Protein AF-A0A7H1N2D8-F1 (afdb_monomer_lite)

Radius of gyration: 44.23 Å; chains: 1; bounding box: 82×57×130 Å

Organism: NCBI:txid111831

Sequence (156 aa):
MTPPPDALPDDLEALKAALLAERSARLEAEARASGAEAMVAHLKLMIARLKRERFGPSSEHRRRLLDQLELQLEELEATAAEDACAAEAAAAAVAKPRRDDSAASGDGRRRPVRAPLPAHLPRERVVIPAPHGLSVLPGQAGQAWRGRHRDAGGDP

pLDDT: mean 79.92, std 20.29, range [34.38, 98.69]

Structure (mmCIF, N/CA/C/O backbone):
data_AF-A0A7H1N2D8-F1
#
_entry.id   AF-A0A7H1N2D8-F1
#
loop_
_atom_site.group_PDB
_atom_site.id
_atom_site.type_symbol
_atom_site.label_atom_id
_atom_site.label_alt_id
_atom_site.label_comp_id
_atom_site.label_asym_id
_atom_site.label_entity_id
_atom_site.label_seq_id
_atom_site.pdbx_PDB_ins_code
_atom_site.Cartn_x
_atom_site.Cartn_y
_atom_site.Cartn_z
_atom_site.occupancy
_atom_site.B_iso_or_equiv
_atom_site.auth_seq_id
_atom_site.auth_comp_id
_atom_site.auth_asym_id
_atom_site.auth_atom_id
_atom_site.pdbx_PDB_model_num
ATOM 1 N N . MET A 1 1 ? 20.778 12.686 -52.173 1.00 42.91 1 MET A N 1
ATOM 2 C CA . MET A 1 1 ? 19.464 12.044 -51.966 1.00 42.91 1 MET A CA 1
ATOM 3 C C . MET A 1 1 ? 19.532 11.301 -50.651 1.00 42.91 1 MET A C 1
ATOM 5 O O . MET A 1 1 ? 20.242 10.311 -50.571 1.00 42.91 1 MET A O 1
ATOM 9 N N . THR A 1 2 ? 18.901 11.832 -49.609 1.00 52.62 2 THR A N 1
ATOM 10 C CA . THR A 1 2 ? 18.778 11.159 -48.312 1.00 52.62 2 THR A CA 1
ATOM 11 C C . THR A 1 2 ? 17.687 10.094 -48.451 1.00 52.62 2 THR A C 1
ATOM 13 O O . THR A 1 2 ? 16.586 10.451 -48.878 1.00 52.62 2 THR A O 1
ATOM 16 N N . PRO A 1 3 ? 17.967 8.808 -48.191 1.00 61.66 3 PRO A N 1
ATOM 17 C CA . PRO A 1 3 ? 16.940 7.775 -48.249 1.00 61.66 3 PRO A CA 1
ATOM 18 C C . PRO A 1 3 ? 15.860 8.023 -47.174 1.00 61.66 3 PRO A C 1
ATOM 20 O O . PRO A 1 3 ? 16.144 8.677 -46.165 1.00 61.66 3 PRO A O 1
ATOM 23 N N . PRO A 1 4 ? 14.613 7.562 -47.395 1.00 67.94 4 PRO A N 1
ATOM 24 C CA . PRO A 1 4 ? 13.538 7.681 -46.411 1.00 67.94 4 PRO A CA 1
ATOM 25 C C . PRO A 1 4 ? 13.899 6.937 -45.109 1.00 67.94 4 PRO A C 1
ATOM 27 O O . PRO A 1 4 ? 14.684 5.991 -45.158 1.00 67.94 4 PRO A O 1
ATOM 30 N N . PRO A 1 5 ? 13.344 7.339 -43.949 1.00 65.25 5 PRO A N 1
ATOM 31 C CA . PRO A 1 5 ? 13.799 6.889 -42.625 1.00 65.25 5 PRO A CA 1
ATOM 32 C C . PRO A 1 5 ? 13.680 5.375 -42.382 1.00 65.25 5 PRO A C 1
ATOM 34 O O . PRO A 1 5 ? 14.389 4.853 -41.529 1.00 65.25 5 PRO A O 1
ATOM 37 N N . ASP A 1 6 ? 12.843 4.681 -43.160 1.00 70.94 6 ASP A N 1
ATOM 38 C CA . ASP A 1 6 ? 12.614 3.233 -43.067 1.00 70.94 6 ASP A CA 1
ATOM 39 C C . ASP A 1 6 ? 13.294 2.427 -44.192 1.00 70.94 6 ASP A C 1
ATOM 41 O O . ASP A 1 6 ? 13.103 1.214 -44.295 1.00 70.94 6 ASP A O 1
ATOM 45 N N . ALA A 1 7 ? 14.069 3.072 -45.073 1.00 79.69 7 ALA A N 1
ATOM 46 C CA . ALA A 1 7 ? 14.806 2.356 -46.110 1.00 79.69 7 ALA A CA 1
ATOM 47 C C . ALA A 1 7 ? 16.067 1.715 -45.525 1.00 79.69 7 ALA A C 1
ATOM 49 O O . ALA A 1 7 ? 16.979 2.399 -45.056 1.00 79.69 7 ALA A O 1
ATOM 50 N N . LEU A 1 8 ? 16.124 0.386 -45.595 1.00 82.50 8 LEU A N 1
ATOM 51 C CA . LEU A 1 8 ? 17.307 -0.376 -45.227 1.00 82.50 8 LEU A CA 1
ATOM 52 C C . LEU A 1 8 ? 18.401 -0.193 -46.288 1.00 82.50 8 LEU A C 1
ATOM 54 O O . LEU A 1 8 ? 18.096 -0.186 -47.481 1.00 82.50 8 LEU A O 1
ATOM 58 N N . PRO A 1 9 ? 19.671 -0.043 -45.881 1.00 87.25 9 PRO A N 1
ATOM 59 C CA . PRO A 1 9 ? 20.772 -0.052 -46.829 1.00 87.25 9 PRO A CA 1
ATOM 60 C C . PRO A 1 9 ? 20.927 -1.450 -47.447 1.00 87.25 9 PRO A C 1
ATOM 62 O O . PRO A 1 9 ? 20.865 -2.450 -46.740 1.00 87.25 9 PRO A O 1
ATOM 65 N N . ASP A 1 10 ? 21.176 -1.518 -48.755 1.00 87.69 10 ASP A N 1
ATOM 66 C CA . ASP A 1 10 ? 21.393 -2.791 -49.467 1.00 87.69 10 ASP A CA 1
ATOM 67 C C . ASP A 1 10 ? 22.819 -3.353 -49.282 1.00 87.69 10 ASP A C 1
ATOM 69 O O . ASP A 1 10 ? 23.103 -4.494 -49.645 1.00 87.69 10 ASP A O 1
ATOM 73 N N . ASP A 1 11 ? 23.735 -2.558 -48.717 1.00 92.81 11 ASP A N 1
ATOM 74 C CA . ASP A 1 11 ? 25.114 -2.963 -48.440 1.00 92.81 11 ASP A CA 1
ATOM 75 C C . ASP A 1 11 ? 25.229 -3.745 -47.120 1.00 92.81 11 ASP A C 1
ATOM 77 O O . ASP A 1 11 ? 24.735 -3.332 -46.068 1.00 92.81 11 ASP A O 1
ATOM 81 N N . LEU A 1 12 ? 25.928 -4.880 -47.163 1.00 94.19 12 LEU A N 1
ATOM 82 C CA . LEU A 1 12 ? 26.027 -5.807 -46.035 1.00 94.19 12 LEU A CA 1
ATOM 83 C C . LEU A 1 12 ? 26.818 -5.224 -44.854 1.00 94.19 12 LEU A C 1
ATOM 85 O O . LEU A 1 12 ? 26.467 -5.484 -43.700 1.00 94.19 12 LEU A O 1
ATOM 89 N N . GLU A 1 13 ? 27.857 -4.427 -45.109 1.00 94.88 13 GLU A N 1
ATOM 90 C CA . GLU A 1 13 ? 28.604 -3.758 -44.038 1.00 94.88 13 GLU A CA 1
ATOM 91 C C . GLU A 1 13 ? 27.777 -2.622 -43.421 1.00 94.88 13 GLU A C 1
ATOM 93 O O . GLU A 1 13 ? 27.734 -2.491 -42.193 1.00 94.88 13 GLU A O 1
ATOM 98 N N . ALA A 1 14 ? 27.022 -1.881 -44.236 1.00 92.06 14 ALA A N 1
ATOM 99 C CA . ALA A 1 14 ? 26.060 -0.894 -43.751 1.00 92.06 14 ALA A CA 1
ATOM 100 C C . ALA A 1 14 ? 24.956 -1.525 -42.877 1.00 92.06 14 ALA A C 1
ATOM 102 O O . ALA A 1 14 ? 24.620 -0.973 -41.826 1.00 92.06 14 ALA A O 1
ATOM 103 N N . LEU A 1 15 ? 24.441 -2.705 -43.240 1.00 94.06 15 LEU A N 1
ATOM 104 C CA . LEU A 1 15 ? 23.468 -3.444 -42.423 1.00 94.06 15 LEU A CA 1
ATOM 105 C C . LEU A 1 15 ? 24.061 -3.927 -41.092 1.00 94.06 15 LEU A C 1
ATOM 107 O O . LEU A 1 15 ? 23.408 -3.817 -40.051 1.00 94.06 15 LEU A O 1
ATOM 111 N N . LYS A 1 16 ? 25.304 -4.430 -41.085 1.00 95.38 16 LYS A N 1
ATOM 112 C CA . LYS A 1 16 ? 25.997 -4.811 -39.840 1.00 95.38 16 LYS A CA 1
ATOM 113 C C . LYS A 1 16 ? 26.209 -3.608 -38.924 1.00 95.38 16 LYS A C 1
ATOM 115 O O . LYS A 1 16 ? 25.968 -3.716 -37.722 1.00 95.38 16 LYS A O 1
ATOM 120 N N . ALA A 1 17 ? 26.628 -2.471 -39.479 1.00 95.06 17 ALA A N 1
ATOM 121 C CA . ALA A 1 17 ? 26.799 -1.234 -38.725 1.00 95.06 17 ALA A CA 1
ATOM 122 C C . ALA A 1 17 ? 25.466 -0.753 -38.126 1.00 95.06 17 ALA A C 1
ATOM 124 O O . ALA A 1 17 ? 25.413 -0.426 -36.940 1.00 95.06 17 ALA A O 1
ATOM 125 N N . ALA A 1 18 ? 24.381 -0.795 -38.906 1.00 93.38 18 ALA A N 1
ATOM 126 C CA . ALA A 1 18 ? 23.041 -0.460 -38.431 1.00 93.38 18 ALA A CA 1
ATOM 127 C C . ALA A 1 18 ? 22.573 -1.391 -37.297 1.00 93.38 18 ALA A C 1
ATOM 129 O O . ALA A 1 18 ? 22.039 -0.916 -36.296 1.00 93.38 18 ALA A O 1
ATOM 130 N N . LEU A 1 19 ? 22.835 -2.701 -37.395 1.00 96.06 19 LEU A N 1
ATOM 131 C CA . LEU A 1 19 ? 22.494 -3.664 -36.341 1.00 96.06 19 LEU A CA 1
ATOM 132 C C . LEU A 1 19 ? 23.276 -3.413 -35.043 1.00 96.06 19 LEU A C 1
ATOM 134 O O . LEU A 1 19 ? 22.722 -3.541 -33.952 1.00 96.06 19 LEU A O 1
ATOM 138 N N . LEU A 1 20 ? 24.564 -3.074 -35.138 1.00 97.56 20 LEU A N 1
ATOM 139 C CA . LEU A 1 20 ? 25.364 -2.731 -33.961 1.00 97.56 20 LEU A CA 1
ATOM 140 C C . LEU A 1 20 ? 24.868 -1.437 -33.304 1.00 97.56 20 LEU A C 1
ATOM 142 O O . LEU A 1 20 ? 24.762 -1.398 -32.079 1.00 97.56 20 LEU A O 1
ATOM 146 N N . ALA A 1 21 ? 24.514 -0.428 -34.105 1.00 95.75 21 ALA A N 1
ATOM 147 C CA . ALA A 1 21 ? 23.959 0.834 -33.621 1.00 95.75 21 ALA A CA 1
ATOM 148 C C . ALA A 1 21 ? 22.587 0.656 -32.945 1.00 95.75 21 ALA A C 1
ATOM 150 O O . ALA A 1 21 ? 22.327 1.258 -31.902 1.00 95.75 21 ALA A O 1
ATOM 151 N N . GLU A 1 22 ? 21.719 -0.201 -33.493 1.00 96.62 22 GLU A N 1
ATOM 152 C CA . GLU A 1 22 ? 20.438 -0.542 -32.861 1.00 96.62 22 GLU A CA 1
ATOM 153 C C . GLU A 1 22 ? 20.666 -1.245 -31.522 1.00 96.62 22 GLU A C 1
ATOM 155 O O . GLU A 1 22 ? 20.111 -0.825 -30.508 1.00 96.62 22 GLU A O 1
ATOM 160 N N . ARG A 1 23 ? 21.560 -2.242 -31.480 1.00 98.06 23 ARG A N 1
ATOM 161 C CA . ARG A 1 23 ? 21.870 -2.965 -30.241 1.00 98.06 23 ARG A CA 1
ATOM 162 C C . ARG A 1 23 ? 22.425 -2.042 -29.163 1.00 98.06 23 ARG A C 1
ATOM 164 O O . ARG A 1 23 ? 22.025 -2.172 -28.008 1.00 98.06 23 ARG A O 1
ATOM 171 N N . SER A 1 24 ? 23.312 -1.106 -29.509 1.00 97.62 24 SER A N 1
ATOM 172 C CA . SER A 1 24 ? 23.812 -0.125 -28.540 1.00 97.62 24 SER A CA 1
ATOM 173 C C . SER A 1 24 ? 22.698 0.798 -28.050 1.00 97.62 24 SER A C 1
ATOM 175 O O . SER A 1 24 ? 22.546 0.971 -26.842 1.00 97.62 24 SER A O 1
ATOM 177 N N . ALA A 1 25 ? 21.864 1.319 -28.956 1.00 97.62 25 ALA A N 1
ATOM 178 C CA . ALA A 1 25 ? 20.743 2.183 -28.588 1.00 97.62 25 ALA A CA 1
ATOM 179 C C . ALA A 1 25 ? 19.726 1.457 -27.691 1.00 97.62 25 ALA A C 1
ATOM 181 O O . ALA A 1 25 ? 19.199 2.039 -26.738 1.00 97.62 25 ALA A O 1
ATOM 182 N N . ARG A 1 26 ? 19.486 0.169 -27.956 1.00 98.12 26 ARG A N 1
ATOM 183 C CA . ARG A 1 26 ? 18.623 -0.687 -27.147 1.00 98.12 26 ARG A CA 1
ATOM 184 C C . ARG A 1 26 ? 19.194 -0.917 -25.751 1.00 98.12 26 ARG A C 1
ATOM 186 O O . ARG A 1 26 ? 18.466 -0.730 -24.781 1.00 98.12 26 ARG A O 1
ATOM 193 N N . LEU A 1 27 ? 20.479 -1.255 -25.630 1.00 98.19 27 LEU A N 1
ATOM 194 C CA . LEU A 1 27 ? 21.130 -1.429 -24.325 1.00 98.19 27 LEU A CA 1
ATOM 195 C C . LEU A 1 27 ? 21.100 -0.135 -23.500 1.00 98.19 27 LEU A C 1
ATOM 197 O O . LEU A 1 27 ? 20.813 -0.167 -22.305 1.00 98.19 27 LEU A O 1
ATOM 201 N N . GLU A 1 28 ? 21.331 1.017 -24.129 1.00 97.88 28 GLU A N 1
ATOM 202 C CA . GLU A 1 28 ? 21.213 2.319 -23.465 1.00 97.88 28 GLU A CA 1
ATOM 203 C C . GLU A 1 28 ? 19.776 2.624 -23.026 1.00 97.88 28 GLU A C 1
ATOM 205 O O . GLU A 1 28 ? 19.556 3.202 -21.958 1.00 97.88 28 GLU A O 1
ATOM 210 N N . ALA A 1 29 ? 18.780 2.258 -23.836 1.00 97.75 29 ALA A N 1
ATOM 211 C CA . ALA A 1 29 ? 17.375 2.405 -23.476 1.00 97.75 29 ALA A CA 1
ATOM 212 C C . ALA A 1 29 ? 16.989 1.491 -22.303 1.00 97.75 29 ALA A C 1
ATOM 214 O O . ALA A 1 29 ? 16.343 1.957 -21.365 1.00 97.75 29 ALA A O 1
ATOM 215 N N . GLU A 1 30 ? 17.434 0.234 -22.309 1.00 97.88 30 GLU A N 1
ATOM 216 C CA . GLU A 1 30 ? 17.222 -0.729 -21.221 1.00 97.88 30 GLU A CA 1
ATOM 217 C C . GLU A 1 30 ? 17.916 -0.274 -19.921 1.00 97.88 30 GLU A C 1
ATOM 219 O O . GLU A 1 30 ? 17.323 -0.325 -18.838 1.00 97.88 30 GLU A O 1
ATOM 224 N N . ALA A 1 31 ? 19.133 0.273 -20.009 1.00 97.44 31 ALA A N 1
ATOM 225 C CA . ALA A 1 31 ? 19.839 0.851 -18.864 1.00 97.44 31 ALA A CA 1
ATOM 226 C C . ALA A 1 31 ? 19.097 2.071 -18.286 1.00 97.44 31 ALA A C 1
ATOM 228 O O . ALA A 1 31 ? 18.947 2.203 -17.069 1.00 97.44 31 ALA A O 1
ATOM 229 N N . ARG A 1 32 ? 18.566 2.952 -19.145 1.00 97.38 32 ARG A N 1
ATOM 230 C CA . ARG A 1 32 ? 17.750 4.096 -18.703 1.00 97.38 32 ARG A CA 1
ATOM 231 C C . ARG A 1 32 ? 16.429 3.653 -18.076 1.00 97.38 32 ARG A C 1
ATOM 233 O O . ARG A 1 32 ? 16.038 4.210 -17.051 1.00 97.38 32 ARG A O 1
ATOM 240 N N . ALA A 1 33 ? 15.760 2.665 -18.667 1.00 98.00 33 ALA A N 1
ATOM 241 C CA . ALA A 1 33 ? 14.501 2.129 -18.159 1.00 98.00 33 ALA A CA 1
ATOM 242 C C . ALA A 1 33 ? 14.686 1.484 -16.779 1.00 98.00 33 ALA A C 1
ATOM 244 O O . ALA A 1 33 ? 13.988 1.853 -15.837 1.00 98.00 33 ALA A O 1
ATOM 245 N N . SER A 1 34 ? 15.689 0.618 -16.623 1.00 97.00 34 SER A N 1
ATOM 246 C CA . SER A 1 34 ? 16.001 -0.012 -15.331 1.00 97.00 34 SER A CA 1
ATOM 247 C C . SER A 1 34 ? 16.389 1.011 -14.255 1.00 97.00 34 SER A C 1
ATOM 249 O O . SER A 1 34 ? 15.929 0.915 -13.114 1.00 97.00 34 SER A O 1
ATOM 251 N N . GLY A 1 35 ? 17.159 2.048 -14.607 1.00 97.56 35 GLY A N 1
ATOM 252 C CA . GLY A 1 35 ? 17.455 3.159 -13.699 1.00 97.56 35 GLY A CA 1
ATOM 253 C C . GLY A 1 35 ? 16.202 3.930 -13.262 1.00 97.56 35 GLY A C 1
ATOM 254 O O . GLY A 1 35 ? 16.034 4.236 -12.077 1.00 97.56 35 GLY A O 1
ATOM 255 N N . ALA A 1 36 ? 15.287 4.207 -14.195 1.00 97.50 36 ALA A N 1
ATOM 256 C CA . ALA A 1 36 ? 14.021 4.867 -13.890 1.00 97.50 36 ALA A CA 1
ATOM 257 C C . ALA A 1 36 ? 13.123 4.000 -12.991 1.00 97.50 36 ALA A C 1
ATOM 259 O O . ALA A 1 36 ? 12.553 4.508 -12.023 1.00 97.50 36 ALA A O 1
ATOM 260 N N . GLU A 1 37 ? 13.033 2.696 -13.253 1.00 98.12 37 GLU A N 1
ATOM 261 C CA . GLU A 1 37 ? 12.280 1.747 -12.426 1.00 98.12 37 GLU A CA 1
ATOM 262 C C . GLU A 1 37 ? 12.821 1.677 -10.993 1.00 98.12 37 GLU A C 1
ATOM 264 O O . GLU A 1 37 ? 12.039 1.734 -10.038 1.00 98.12 37 GLU A O 1
ATOM 269 N N . ALA A 1 38 ? 14.147 1.643 -10.826 1.00 98.38 38 ALA A N 1
ATOM 270 C CA . ALA A 1 38 ? 14.786 1.672 -9.512 1.00 98.38 38 ALA A CA 1
ATOM 271 C C . ALA A 1 38 ? 14.446 2.959 -8.740 1.00 98.38 38 ALA A C 1
ATOM 273 O O . ALA A 1 38 ? 14.106 2.912 -7.554 1.00 98.38 38 ALA A O 1
ATOM 274 N N . MET A 1 39 ? 14.460 4.110 -9.419 1.00 98.44 39 MET A N 1
ATOM 275 C CA . MET A 1 39 ? 14.081 5.390 -8.820 1.00 98.44 39 MET A CA 1
ATOM 276 C C . MET A 1 39 ? 12.593 5.428 -8.446 1.00 98.44 39 MET A C 1
ATOM 278 O O . MET A 1 39 ? 12.246 5.871 -7.351 1.00 98.44 39 MET A O 1
ATOM 282 N N . VAL A 1 40 ? 11.706 4.903 -9.296 1.00 98.69 40 VAL A N 1
ATOM 283 C CA . VAL A 1 40 ? 10.273 4.777 -8.985 1.00 98.69 40 VAL A CA 1
ATOM 284 C C . VAL A 1 40 ? 10.055 3.882 -7.765 1.00 98.69 40 VAL A C 1
ATOM 286 O O . VAL A 1 40 ? 9.268 4.236 -6.883 1.00 98.69 40 VAL A O 1
ATOM 289 N N . ALA A 1 41 ? 10.748 2.745 -7.676 1.00 98.56 41 ALA A N 1
ATOM 290 C CA . ALA A 1 41 ? 10.670 1.851 -6.524 1.00 98.56 41 ALA A CA 1
ATOM 291 C C . ALA A 1 41 ? 11.149 2.542 -5.236 1.00 98.56 41 ALA A C 1
ATOM 293 O O . ALA A 1 41 ? 10.455 2.495 -4.215 1.00 98.56 41 ALA A O 1
ATOM 294 N N . HIS A 1 42 ? 12.280 3.251 -5.298 1.00 98.44 42 HIS A N 1
ATOM 295 C CA . HIS A 1 42 ? 12.813 4.022 -4.177 1.00 98.44 42 HIS A CA 1
ATOM 296 C C . HIS A 1 42 ? 11.829 5.101 -3.698 1.00 98.44 42 HIS A C 1
ATOM 298 O O . HIS A 1 42 ? 11.510 5.177 -2.508 1.00 98.44 42 HIS A O 1
ATOM 304 N N . LEU A 1 43 ? 11.285 5.896 -4.622 1.00 98.62 43 LEU A N 1
ATOM 305 C CA . LEU A 1 43 ? 10.326 6.952 -4.298 1.00 98.62 43 LEU A CA 1
ATOM 306 C C . LEU A 1 43 ? 9.027 6.383 -3.715 1.00 98.62 43 LEU A C 1
ATOM 308 O O . LEU A 1 43 ? 8.510 6.924 -2.737 1.00 98.62 43 LEU A O 1
ATOM 312 N N . LYS A 1 44 ? 8.520 5.262 -4.244 1.00 98.56 44 LYS A N 1
ATOM 313 C CA . LYS A 1 44 ? 7.356 4.562 -3.670 1.00 98.56 44 LYS A CA 1
ATOM 314 C C . LYS A 1 44 ? 7.613 4.124 -2.229 1.00 98.56 44 LYS A C 1
ATOM 316 O O . LYS A 1 44 ? 6.749 4.331 -1.375 1.00 98.56 44 LYS A O 1
ATOM 321 N N . L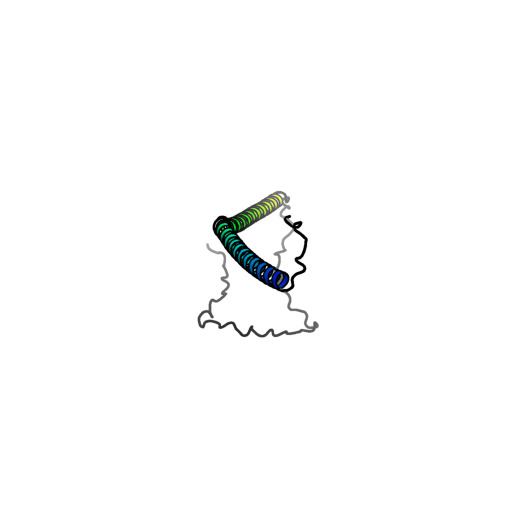EU A 1 45 ? 8.792 3.566 -1.947 1.00 98.69 45 LEU A N 1
ATOM 322 C CA . LEU A 1 45 ? 9.183 3.173 -0.593 1.00 98.69 45 LEU A CA 1
ATOM 323 C C . LEU A 1 45 ? 9.253 4.386 0.345 1.00 98.69 45 LEU A C 1
ATOM 325 O O . LEU A 1 45 ? 8.723 4.335 1.456 1.00 98.69 45 LEU A O 1
ATOM 329 N N . MET A 1 46 ? 9.832 5.499 -0.108 1.00 98.62 46 MET A N 1
ATOM 330 C CA . MET A 1 46 ? 9.910 6.727 0.685 1.00 98.62 46 MET A CA 1
ATOM 331 C C . MET A 1 46 ? 8.522 7.325 0.964 1.00 98.62 46 MET A C 1
ATOM 333 O O . MET A 1 46 ? 8.229 7.696 2.100 1.00 98.62 46 MET A O 1
ATOM 337 N N . ILE A 1 47 ? 7.621 7.328 -0.024 1.00 98.50 47 ILE A N 1
ATOM 338 C CA . ILE A 1 47 ? 6.222 7.745 0.162 1.00 98.50 47 ILE A CA 1
ATOM 33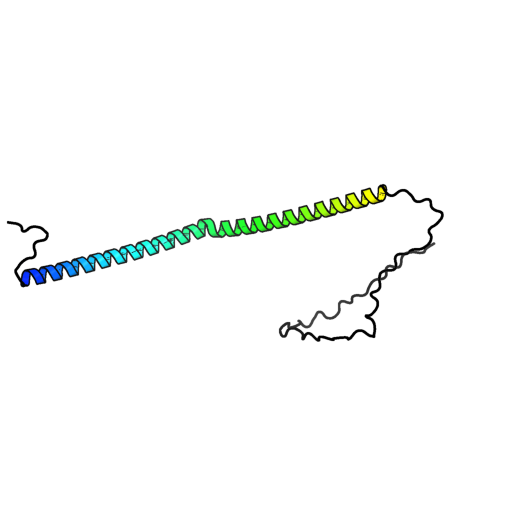9 C C . ILE A 1 47 ? 5.515 6.844 1.183 1.00 98.50 47 ILE A C 1
ATOM 341 O O . ILE A 1 47 ? 4.811 7.347 2.060 1.00 98.50 47 ILE A O 1
ATOM 345 N N . ALA A 1 48 ? 5.690 5.522 1.093 1.00 98.00 48 ALA A N 1
ATOM 346 C CA . ALA A 1 48 ? 5.094 4.581 2.041 1.00 98.00 48 ALA A CA 1
ATOM 347 C C . ALA A 1 48 ? 5.597 4.826 3.473 1.00 98.00 48 ALA A C 1
ATOM 349 O O . ALA A 1 48 ? 4.797 4.849 4.412 1.00 98.00 48 ALA A O 1
ATOM 350 N N . ARG A 1 49 ? 6.899 5.092 3.631 1.00 97.56 49 ARG A N 1
ATOM 351 C CA . ARG A 1 49 ? 7.503 5.459 4.915 1.00 97.56 49 ARG A CA 1
ATOM 352 C C . ARG A 1 49 ? 6.890 6.738 5.484 1.00 97.56 49 ARG A C 1
ATOM 354 O O . ARG A 1 49 ? 6.385 6.708 6.603 1.00 97.56 49 ARG A O 1
ATOM 361 N N . LEU A 1 50 ? 6.852 7.819 4.704 1.00 97.25 50 LEU A N 1
ATOM 362 C CA . LEU A 1 50 ? 6.288 9.102 5.144 1.00 97.25 50 LEU A CA 1
ATOM 363 C C . LEU A 1 50 ? 4.798 8.986 5.501 1.00 97.25 50 LEU A C 1
ATOM 365 O O . LEU A 1 50 ? 4.338 9.588 6.471 1.00 97.25 50 LEU A O 1
ATOM 369 N N . LYS A 1 51 ? 4.030 8.171 4.765 1.00 96.06 51 LYS A N 1
ATOM 370 C CA . LYS A 1 51 ? 2.631 7.873 5.112 1.00 96.06 51 LYS A CA 1
ATOM 371 C C . LYS A 1 51 ? 2.520 7.151 6.454 1.00 96.06 51 LYS A C 1
ATOM 373 O O . LYS A 1 51 ? 1.660 7.513 7.256 1.00 96.06 51 LYS A O 1
ATOM 378 N N . ARG A 1 52 ? 3.377 6.158 6.713 1.00 94.88 52 ARG A N 1
ATOM 379 C CA . ARG A 1 52 ? 3.397 5.438 7.994 1.00 94.88 52 ARG A CA 1
ATOM 380 C C . ARG A 1 52 ? 3.814 6.348 9.145 1.00 94.88 52 ARG A C 1
ATOM 382 O O . ARG A 1 52 ? 3.196 6.273 10.196 1.00 94.88 52 ARG A O 1
ATOM 389 N N . GLU A 1 53 ? 4.791 7.225 8.953 1.00 92.62 53 GLU A N 1
ATOM 390 C CA . GLU A 1 53 ? 5.209 8.196 9.975 1.00 92.62 53 GLU A CA 1
ATOM 391 C C . GLU A 1 53 ? 4.093 9.208 10.281 1.00 92.62 53 GLU A C 1
ATOM 393 O O . GLU A 1 53 ? 3.797 9.463 11.447 1.00 92.62 53 GLU A O 1
ATOM 398 N N . ARG A 1 54 ? 3.401 9.719 9.252 1.00 90.75 54 ARG A N 1
ATOM 399 C CA . ARG A 1 54 ? 2.304 10.685 9.423 1.00 90.75 54 ARG A CA 1
ATOM 400 C C . ARG A 1 54 ? 1.044 10.075 10.043 1.00 90.75 54 ARG A C 1
ATOM 402 O O . ARG A 1 54 ? 0.397 10.722 10.862 1.00 90.75 54 ARG A O 1
ATOM 409 N N . PHE A 1 55 ? 0.651 8.875 9.618 1.00 92.25 55 PHE A N 1
ATOM 410 C CA . PHE A 1 55 ? -0.655 8.304 9.966 1.00 92.25 55 PHE A CA 1
ATOM 411 C C . PHE A 1 55 ? -0.592 7.061 10.850 1.00 92.25 55 PHE A C 1
ATOM 413 O O . PHE A 1 55 ? -1.567 6.794 11.538 1.00 92.25 55 PHE A O 1
ATOM 420 N N . GLY A 1 56 ? 0.510 6.312 10.871 1.00 91.12 56 GLY A N 1
ATOM 421 C CA . GLY A 1 56 ? 0.619 5.040 11.594 1.00 91.12 56 GLY A CA 1
ATOM 422 C C . GLY A 1 56 ? 0.436 5.199 13.106 1.00 91.12 56 GLY A C 1
ATOM 423 O O . GLY A 1 56 ? -0.591 4.757 13.623 1.00 91.12 56 GLY A O 1
ATOM 424 N N . PRO A 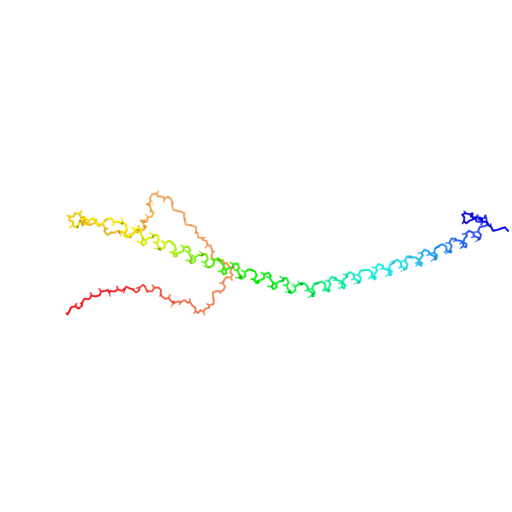1 57 ? 1.352 5.894 13.813 1.00 90.62 57 PRO A N 1
ATOM 425 C CA . PRO A 1 57 ? 1.247 6.089 15.260 1.00 90.62 57 PRO A CA 1
ATOM 426 C C . PRO A 1 57 ? -0.066 6.761 15.678 1.00 90.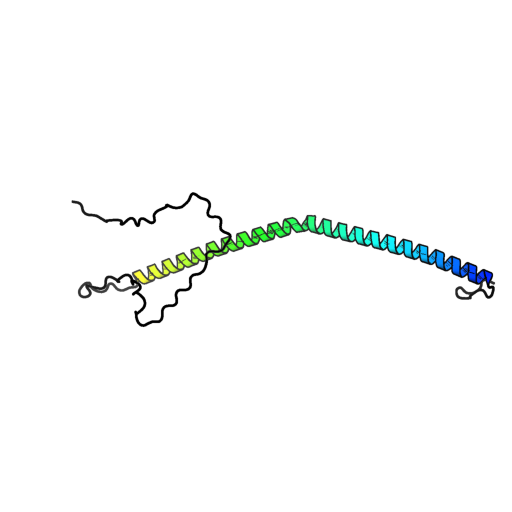62 57 PRO A C 1
ATOM 428 O O . PRO A 1 57 ? -0.697 6.360 16.651 1.00 90.62 57 PRO A O 1
ATOM 431 N N . SER A 1 58 ? -0.521 7.753 14.905 1.00 89.06 58 SER A N 1
ATOM 432 C CA . SER A 1 58 ? -1.780 8.459 15.167 1.00 89.06 58 SER A CA 1
ATOM 433 C C . SER A 1 58 ? -3.015 7.579 14.939 1.00 89.06 58 SER A C 1
ATOM 435 O O . SER A 1 58 ? -4.010 7.731 15.644 1.00 89.06 58 SER A O 1
ATOM 437 N N . SER A 1 59 ? -2.992 6.663 13.967 1.00 89.12 59 SER A N 1
ATOM 438 C CA . SER A 1 59 ? -4.098 5.729 13.722 1.00 89.12 59 SER A CA 1
ATOM 439 C C . SER A 1 59 ? -4.196 4.686 14.827 1.00 89.12 59 SER A C 1
ATOM 441 O O . SER A 1 59 ? -5.296 4.429 15.307 1.00 89.12 59 SER A O 1
ATOM 443 N N . GLU A 1 60 ? -3.069 4.119 15.265 1.00 92.19 60 GLU A N 1
ATOM 444 C CA . GLU A 1 60 ? -3.058 3.181 16.393 1.00 92.19 60 GLU A CA 1
ATOM 445 C C . GLU A 1 60 ? -3.495 3.865 17.689 1.00 92.19 60 GLU A C 1
ATOM 447 O O . GLU A 1 60 ? -4.331 3.331 18.413 1.00 92.19 60 GLU A O 1
ATOM 452 N N . HIS A 1 61 ? -2.984 5.069 17.964 1.00 93.50 61 HIS A N 1
ATOM 453 C CA . HIS A 1 61 ? -3.378 5.831 19.145 1.00 93.50 61 HIS A CA 1
ATOM 454 C C . HIS A 1 61 ? -4.874 6.168 19.142 1.00 93.50 61 HIS A C 1
ATOM 456 O O . HIS A 1 61 ? -5.551 5.924 20.135 1.00 93.50 61 HIS A O 1
ATOM 462 N N . ARG A 1 62 ? -5.410 6.672 18.020 1.00 92.00 62 ARG A N 1
ATOM 463 C CA . ARG A 1 62 ? -6.846 6.962 17.897 1.00 92.00 62 ARG A CA 1
ATOM 464 C C . ARG A 1 62 ? -7.703 5.711 18.026 1.00 92.00 62 ARG A C 1
ATOM 466 O O . ARG A 1 62 ? -8.755 5.790 18.642 1.00 92.00 62 ARG A O 1
ATOM 473 N N . ARG A 1 63 ? -7.257 4.570 17.488 1.00 94.94 63 ARG A N 1
ATOM 474 C CA . ARG A 1 63 ? -7.975 3.304 17.656 1.00 94.94 63 ARG A CA 1
ATOM 475 C C . ARG A 1 63 ? -8.040 2.892 19.125 1.00 94.94 63 ARG A C 1
ATOM 477 O O . ARG A 1 63 ? -9.131 2.666 19.618 1.00 94.94 63 ARG A O 1
ATOM 484 N N . ARG A 1 64 ? -6.907 2.915 19.833 1.00 95.94 64 ARG A N 1
ATOM 485 C CA . ARG A 1 64 ? -6.870 2.617 21.276 1.00 95.94 64 ARG A CA 1
ATOM 486 C C . ARG A 1 64 ? -7.743 3.572 22.090 1.00 95.94 64 ARG A C 1
ATOM 488 O O . ARG A 1 64 ? -8.371 3.148 23.048 1.00 95.94 64 ARG A O 1
ATOM 495 N N . LEU A 1 65 ? -7.769 4.856 21.724 1.00 96.75 65 LEU A N 1
ATOM 496 C CA . LEU A 1 65 ? -8.631 5.837 22.381 1.00 96.75 65 LEU A CA 1
ATOM 497 C C . LEU A 1 65 ? -10.115 5.532 22.145 1.00 96.75 65 LEU A C 1
ATOM 499 O O . LEU A 1 65 ? -10.894 5.642 23.082 1.00 96.75 65 LEU A O 1
ATOM 503 N N . LEU A 1 66 ? -10.498 5.140 20.927 1.00 97.94 66 LEU A N 1
ATOM 504 C CA . LEU A 1 66 ? -11.865 4.703 20.638 1.00 97.94 66 LEU A CA 1
ATOM 505 C C . LEU A 1 66 ? -12.231 3.470 21.460 1.00 97.94 66 LEU A C 1
ATOM 507 O O . LEU A 1 66 ? -13.226 3.526 22.166 1.00 97.94 66 LEU A O 1
ATOM 511 N N . ASP A 1 67 ? -11.385 2.437 21.459 1.00 98.19 67 ASP A N 1
ATOM 512 C CA . ASP A 1 67 ? -11.635 1.213 22.228 1.00 98.19 67 ASP A CA 1
ATOM 513 C C . ASP A 1 67 ? -11.810 1.534 23.738 1.00 98.19 67 ASP A C 1
ATOM 515 O O . ASP A 1 67 ? -12.660 0.967 24.420 1.00 98.19 67 ASP A O 1
ATOM 519 N N . GLN A 1 68 ? -11.040 2.494 24.274 1.00 98.50 68 GLN A N 1
ATOM 520 C CA . GLN A 1 68 ? -11.168 2.944 25.666 1.00 98.50 68 GLN A CA 1
ATOM 521 C C . GLN A 1 68 ? -12.472 3.711 25.938 1.00 98.50 68 GLN A C 1
ATOM 523 O O . GLN A 1 68 ? -13.055 3.546 27.011 1.00 98.50 68 GLN A O 1
ATOM 528 N N . LEU A 1 69 ? -12.898 4.575 25.012 1.00 98.56 69 LEU A N 1
ATOM 529 C CA . LEU A 1 69 ? -14.150 5.328 25.128 1.00 98.56 69 LEU A CA 1
ATOM 530 C C . LEU A 1 69 ? -15.370 4.414 24.973 1.00 98.56 69 LEU A C 1
ATOM 532 O O . LEU A 1 69 ? -16.356 4.613 25.674 1.00 98.56 69 LEU A O 1
ATOM 536 N N . GLU A 1 70 ? -15.293 3.412 24.096 1.00 98.44 70 GLU A N 1
ATOM 537 C CA . GLU A 1 70 ? -16.314 2.373 23.934 1.00 98.44 70 GLU A CA 1
ATOM 538 C C . GLU A 1 70 ? -16.492 1.590 25.240 1.00 98.44 70 GLU A C 1
ATOM 540 O O . GLU A 1 70 ? -17.607 1.514 25.744 1.00 98.44 70 GLU A O 1
ATOM 545 N N . LEU A 1 71 ? -15.399 1.135 25.867 1.00 98.62 71 LEU A N 1
ATOM 546 C CA . LEU A 1 71 ? -15.467 0.458 27.167 1.00 98.62 71 LEU A CA 1
ATOM 547 C C . LEU A 1 71 ? -16.091 1.343 28.261 1.00 98.62 71 LEU A C 1
ATOM 549 O O . LEU A 1 71 ? -16.932 0.886 29.027 1.00 98.62 71 LEU A O 1
ATOM 553 N N . GLN A 1 72 ? -15.698 2.619 28.339 1.00 98.62 72 GLN A N 1
ATOM 554 C CA . GLN A 1 72 ? -16.280 3.552 29.313 1.00 98.62 72 GLN A CA 1
ATOM 555 C C . GLN A 1 72 ? -17.777 3.767 29.081 1.00 98.62 72 GLN A C 1
ATOM 557 O O . GLN A 1 72 ? -18.537 3.910 30.035 1.00 98.62 72 GLN A O 1
ATOM 562 N N . LEU A 1 73 ? -18.201 3.809 27.819 1.00 98.69 73 LEU A N 1
ATOM 563 C CA . LEU A 1 73 ? -19.605 3.935 27.463 1.00 98.69 73 LEU A CA 1
ATOM 564 C C . LEU A 1 73 ? -20.384 2.679 27.875 1.00 98.69 73 LEU A C 1
ATOM 566 O O . LEU A 1 73 ? -21.428 2.817 28.504 1.00 98.69 73 LEU A O 1
ATOM 570 N N . GLU A 1 74 ? -19.842 1.485 27.627 1.00 98.44 74 GLU A N 1
ATOM 571 C CA . GLU A 1 74 ? -20.429 0.216 28.083 1.00 98.44 74 GLU A CA 1
ATOM 572 C C . GLU A 1 74 ? -20.568 0.160 29.614 1.00 98.44 74 GLU A C 1
ATOM 574 O O . GLU A 1 74 ? -21.612 -0.246 30.126 1.00 98.44 74 GLU A O 1
ATOM 579 N N . GLU A 1 75 ? -19.549 0.603 30.360 1.00 98.44 75 GLU A N 1
ATOM 580 C CA . GLU A 1 75 ? -19.609 0.692 31.825 1.00 98.44 75 GLU A CA 1
ATOM 581 C C . GLU A 1 75 ? -20.739 1.628 32.284 1.00 98.44 75 GLU A C 1
ATOM 583 O O . GLU A 1 75 ? -21.532 1.269 33.159 1.00 98.44 75 GLU A O 1
ATOM 588 N N . LEU A 1 76 ? -20.858 2.811 31.673 1.00 98.50 76 LEU A N 1
ATOM 589 C CA . LEU A 1 76 ? -21.917 3.769 31.999 1.00 98.50 76 LEU A CA 1
ATOM 590 C C . LEU A 1 76 ? -23.309 3.218 31.662 1.00 98.50 76 LEU A C 1
ATOM 592 O O . LEU A 1 76 ? -24.228 3.340 32.474 1.00 98.50 76 LEU A O 1
ATOM 596 N N . GLU A 1 77 ? -23.472 2.574 30.510 1.00 98.38 77 GLU A N 1
ATOM 597 C CA . GLU A 1 77 ? -24.729 1.932 30.119 1.00 98.38 77 GLU A CA 1
ATOM 598 C C . GLU A 1 77 ? -25.124 0.806 31.080 1.00 98.38 77 GLU A C 1
ATOM 600 O O . GLU A 1 77 ? -26.287 0.726 31.483 1.00 98.38 77 GLU A O 1
ATOM 605 N N . ALA A 1 78 ? -24.165 -0.022 31.507 1.00 98.31 78 ALA A N 1
ATOM 606 C CA . ALA A 1 78 ? -24.405 -1.070 32.493 1.00 98.31 78 ALA A CA 1
ATOM 607 C C . ALA A 1 78 ? -24.876 -0.485 33.833 1.00 98.31 78 ALA A C 1
ATOM 609 O O . ALA A 1 78 ? -25.891 -0.935 34.366 1.00 98.31 78 ALA A O 1
ATOM 610 N N . THR A 1 79 ? -24.208 0.559 34.342 1.00 98.19 79 THR A N 1
ATOM 611 C CA . THR A 1 79 ? -24.623 1.219 35.596 1.00 98.19 79 THR A CA 1
ATOM 612 C C . THR A 1 79 ? -26.024 1.823 35.500 1.00 98.19 79 THR A C 1
ATOM 614 O O . THR A 1 79 ? -26.849 1.613 36.387 1.00 98.19 79 THR A O 1
ATOM 617 N N . ALA A 1 80 ? -26.347 2.492 34.389 1.00 98.31 80 ALA A N 1
ATOM 618 C CA . ALA A 1 80 ? -27.677 3.049 34.166 1.00 98.31 80 ALA A CA 1
ATOM 619 C C . ALA A 1 80 ? -28.759 1.957 34.091 1.00 98.31 80 ALA A C 1
ATOM 621 O O . ALA A 1 80 ? -29.866 2.141 34.604 1.00 98.31 80 ALA A O 1
ATOM 622 N N . ALA A 1 81 ? -28.451 0.811 33.476 1.00 97.69 81 ALA A N 1
ATOM 623 C CA . ALA A 1 81 ? -29.359 -0.330 33.422 1.00 97.69 81 ALA A CA 1
ATOM 624 C C . ALA A 1 81 ? -29.580 -0.962 34.809 1.00 97.69 81 ALA A C 1
ATOM 626 O O . ALA A 1 81 ? -30.717 -1.294 35.157 1.00 97.69 81 ALA A O 1
ATOM 627 N N . GLU A 1 82 ? -28.523 -1.100 35.615 1.00 97.69 82 GLU A N 1
ATOM 628 C CA . GLU A 1 82 ? -28.612 -1.571 37.004 1.00 97.69 82 GLU A CA 1
ATOM 629 C C . GLU A 1 82 ? -29.474 -0.637 37.866 1.00 97.69 82 GLU A C 1
ATOM 631 O O . GLU A 1 82 ? -30.374 -1.109 38.570 1.00 97.69 82 GLU A O 1
ATOM 636 N N . ASP A 1 83 ? -29.272 0.678 37.754 1.00 97.31 83 ASP A N 1
ATOM 637 C CA . ASP A 1 83 ? -30.060 1.690 38.464 1.00 97.31 83 ASP A CA 1
ATOM 638 C C . ASP A 1 83 ? -31.538 1.661 38.049 1.00 97.31 83 ASP A C 1
ATOM 640 O O . ASP A 1 83 ? -32.429 1.713 38.904 1.00 97.31 83 ASP A O 1
ATOM 644 N N . ALA A 1 84 ? -31.822 1.517 36.750 1.00 96.56 84 ALA A N 1
ATOM 645 C CA . ALA A 1 84 ? -33.186 1.368 36.246 1.00 96.56 84 ALA A CA 1
ATOM 646 C C . ALA A 1 84 ? -33.862 0.111 36.823 1.00 96.56 84 ALA A C 1
ATOM 648 O O . ALA A 1 84 ? -34.981 0.192 37.335 1.00 96.56 84 ALA A O 1
ATOM 649 N N . CYS A 1 85 ? -33.163 -1.029 36.840 1.00 95.69 85 CYS A N 1
ATOM 650 C CA . CYS A 1 85 ? -33.670 -2.267 37.439 1.00 95.69 85 CYS A CA 1
ATOM 651 C C . CYS A 1 85 ? -33.937 -2.110 38.946 1.00 95.69 85 CYS A C 1
ATOM 653 O O . CYS A 1 85 ? -34.945 -2.607 39.461 1.00 95.69 85 CYS A O 1
ATOM 655 N N . ALA A 1 86 ? -33.055 -1.414 39.669 1.00 95.12 86 ALA A N 1
ATOM 656 C CA . ALA A 1 86 ? -33.229 -1.138 41.093 1.00 95.12 86 ALA A CA 1
ATOM 657 C C . ALA A 1 86 ? -34.435 -0.221 41.356 1.00 95.12 86 ALA A C 1
ATOM 659 O O . ALA A 1 86 ? -35.224 -0.489 42.270 1.00 95.12 86 ALA A O 1
ATOM 660 N N . ALA A 1 87 ? -34.620 0.820 40.540 1.00 93.94 87 ALA A N 1
ATOM 661 C CA . ALA A 1 87 ? -35.764 1.723 40.622 1.00 93.94 87 ALA A CA 1
ATOM 662 C C . ALA A 1 87 ? -37.089 0.996 40.334 1.00 93.94 87 ALA A C 1
ATOM 664 O O . ALA A 1 87 ? -38.054 1.158 41.087 1.00 93.94 87 ALA A O 1
ATOM 665 N N . GLU A 1 88 ? -37.132 0.143 39.307 1.00 92.31 88 GLU A N 1
ATOM 666 C CA . GLU A 1 88 ? -38.295 -0.698 39.001 1.00 92.31 88 GLU A CA 1
ATOM 667 C C . GLU A 1 88 ? -38.627 -1.654 40.154 1.00 92.31 88 GLU A C 1
ATOM 669 O O . GLU A 1 88 ? -39.787 -1.764 40.565 1.00 92.31 88 GLU A O 1
ATOM 674 N N . ALA A 1 89 ? -37.617 -2.309 40.735 1.00 92.12 89 ALA A N 1
ATOM 675 C CA . ALA A 1 89 ? -37.802 -3.195 41.880 1.00 92.12 89 ALA A CA 1
ATOM 676 C C . ALA A 1 89 ? -38.328 -2.444 43.118 1.00 92.12 89 ALA A C 1
ATOM 678 O O . ALA A 1 89 ? -39.216 -2.949 43.815 1.00 92.12 89 ALA A O 1
ATOM 679 N N . ALA A 1 90 ? -37.821 -1.235 43.378 1.00 91.19 90 ALA A N 1
ATOM 680 C CA . ALA A 1 90 ? -38.294 -0.379 44.463 1.00 91.19 90 ALA A CA 1
ATOM 681 C C . ALA A 1 90 ? -39.749 0.069 44.241 1.00 91.19 90 ALA A C 1
ATOM 683 O O . ALA A 1 90 ? -40.572 -0.047 45.152 1.00 91.19 90 ALA A O 1
ATOM 684 N N . ALA A 1 91 ? -40.099 0.498 43.025 1.00 90.62 91 ALA A N 1
ATOM 685 C CA . ALA A 1 91 ? -41.470 0.861 42.668 1.00 90.62 91 ALA A CA 1
ATOM 686 C C . ALA A 1 91 ? -42.432 -0.331 42.826 1.00 90.62 91 ALA A C 1
ATOM 688 O O . ALA A 1 91 ? -43.503 -0.197 43.424 1.00 90.62 91 ALA A O 1
ATOM 689 N N . ALA A 1 92 ? -42.026 -1.522 42.376 1.00 89.00 92 ALA A N 1
ATOM 690 C CA . ALA A 1 92 ? -42.802 -2.747 42.549 1.00 89.00 92 ALA A CA 1
ATOM 691 C C . ALA A 1 92 ? -42.977 -3.136 44.028 1.00 89.00 92 ALA A C 1
ATOM 693 O O . ALA A 1 92 ? -44.022 -3.674 44.399 1.00 89.00 92 ALA A O 1
ATOM 694 N N . ALA A 1 93 ? -41.987 -2.873 44.887 1.00 85.38 93 ALA A N 1
ATOM 695 C CA . ALA A 1 93 ? -42.093 -3.123 46.324 1.00 85.38 93 ALA A CA 1
ATOM 696 C C . ALA A 1 93 ? -43.115 -2.196 47.003 1.00 85.38 93 ALA A C 1
ATOM 698 O O . ALA A 1 93 ? -43.883 -2.667 47.842 1.00 85.38 93 ALA A O 1
ATOM 699 N N . VAL A 1 94 ? -43.169 -0.918 46.610 1.00 83.12 94 VAL A N 1
ATOM 700 C CA . VAL A 1 94 ? -44.150 0.059 47.122 1.00 83.12 94 VAL A CA 1
ATOM 701 C C . VAL A 1 94 ? -45.565 -0.236 46.611 1.00 83.12 94 VAL A C 1
ATOM 703 O O . VAL A 1 94 ? -46.532 -0.064 47.349 1.00 83.12 94 VAL A O 1
ATOM 706 N N . ALA A 1 95 ? -45.702 -0.715 45.372 1.00 78.50 95 ALA A N 1
ATOM 707 C CA . ALA A 1 95 ? -46.998 -1.011 44.758 1.00 78.50 95 ALA A CA 1
ATOM 708 C C . ALA A 1 95 ? -47.663 -2.307 45.266 1.00 78.50 95 ALA A C 1
ATOM 710 O O . ALA A 1 95 ? -48.844 -2.535 44.993 1.00 78.50 95 ALA A O 1
ATOM 711 N N . LYS A 1 96 ? -46.949 -3.177 45.996 1.00 65.81 96 LYS A N 1
ATOM 712 C CA . LYS A 1 96 ? -47.572 -4.363 46.603 1.00 65.81 96 LYS A CA 1
ATOM 713 C C . LYS A 1 96 ? -48.521 -3.928 47.728 1.00 65.81 96 LYS A C 1
ATOM 715 O O . LYS A 1 96 ? -48.068 -3.282 48.672 1.00 65.81 96 LYS A O 1
ATOM 720 N N . PRO A 1 97 ? -49.811 -4.312 47.696 1.00 57.53 97 PRO A N 1
ATOM 721 C CA . PRO A 1 97 ? -50.714 -4.019 48.800 1.00 57.53 97 PRO A CA 1
ATOM 722 C C . PRO A 1 97 ? -50.198 -4.700 50.073 1.00 57.53 97 PRO A C 1
ATOM 724 O O . PRO A 1 97 ? -49.803 -5.871 50.030 1.00 57.53 97 PRO A O 1
ATOM 727 N N . ARG A 1 98 ? -50.209 -3.974 51.203 1.00 55.22 98 ARG A N 1
ATOM 728 C CA . ARG A 1 98 ? -50.064 -4.563 52.542 1.00 55.22 98 ARG A CA 1
ATOM 729 C C . ARG A 1 98 ? -51.121 -5.661 52.657 1.00 55.22 98 ARG A C 1
ATOM 731 O O . ARG A 1 98 ? -52.309 -5.367 52.716 1.00 55.22 98 ARG A O 1
ATOM 738 N N . ARG A 1 99 ? -50.700 -6.924 52.587 1.00 54.22 99 ARG A N 1
ATOM 739 C CA . ARG A 1 99 ? -51.567 -8.044 52.953 1.00 54.22 99 ARG A CA 1
ATOM 740 C C . ARG A 1 99 ? -51.789 -7.932 54.454 1.00 54.22 99 ARG A C 1
ATOM 742 O O . ARG A 1 99 ? -50.807 -7.842 55.176 1.00 54.22 99 ARG A O 1
ATOM 749 N N . ASP A 1 100 ? -53.049 -7.910 54.875 1.00 45.00 100 ASP A N 1
ATOM 750 C CA . ASP A 1 100 ? -53.428 -7.902 56.285 1.00 45.00 100 ASP A CA 1
ATOM 751 C C . ASP A 1 100 ? -52.740 -9.044 57.039 1.00 45.00 100 ASP A C 1
ATOM 753 O O . ASP A 1 100 ? -52.807 -10.223 56.665 1.00 45.00 100 ASP A O 1
ATOM 757 N N . ASP A 1 101 ? -52.080 -8.659 58.122 1.00 47.91 101 ASP A N 1
ATOM 758 C CA . ASP A 1 101 ? -51.291 -9.504 59.000 1.00 47.91 101 ASP A CA 1
ATOM 759 C C . ASP A 1 101 ? -52.219 -10.372 59.869 1.00 47.91 101 ASP A C 1
ATOM 761 O O . ASP A 1 101 ? -52.436 -10.086 61.043 1.00 47.91 101 ASP A O 1
ATOM 765 N N . SER A 1 102 ? -52.835 -11.424 59.316 1.00 45.41 102 SER A N 1
ATOM 766 C CA . SER A 1 102 ? -53.557 -12.404 60.156 1.00 45.41 102 SER A CA 1
ATOM 767 C C . SER A 1 102 ? -53.705 -13.828 59.608 1.00 45.41 102 SER A C 1
ATOM 769 O O . SER A 1 102 ? -54.416 -14.618 60.218 1.00 45.41 102 SER A O 1
ATOM 771 N N . ALA A 1 103 ? -53.023 -14.224 58.524 1.00 47.22 103 ALA A N 1
ATOM 772 C CA . ALA A 1 103 ? -52.972 -15.640 58.123 1.00 47.22 103 ALA A CA 1
ATOM 773 C C . ALA A 1 103 ? -51.899 -15.939 57.057 1.00 47.22 103 ALA A C 1
ATOM 775 O O . ALA A 1 103 ? -52.236 -16.140 55.894 1.00 47.22 103 ALA A O 1
ATOM 776 N N . ALA A 1 104 ? -50.613 -15.987 57.422 1.00 47.69 104 ALA A N 1
ATOM 777 C CA . ALA A 1 104 ? -49.591 -16.725 56.654 1.00 47.69 104 ALA A CA 1
ATOM 778 C C . ALA A 1 104 ? -48.259 -16.808 57.422 1.00 47.69 104 ALA A C 1
ATOM 780 O O . ALA A 1 104 ? -47.237 -16.262 57.008 1.00 47.69 104 ALA A O 1
ATOM 781 N N . SER A 1 105 ? -48.247 -17.508 58.554 1.00 48.84 105 SER A N 1
ATOM 782 C CA . SER A 1 105 ? -46.991 -18.003 59.115 1.00 48.84 105 SER A CA 1
ATOM 783 C C . SER A 1 105 ? -46.525 -19.208 58.296 1.00 48.84 105 SER A C 1
ATOM 785 O O . SER A 1 105 ? -47.192 -20.238 58.289 1.00 48.84 105 SER A O 1
ATOM 787 N N . GLY A 1 106 ? -45.365 -19.089 57.644 1.00 50.81 106 GLY A N 1
ATOM 788 C CA . GLY A 1 106 ? -44.566 -20.240 57.217 1.00 50.81 106 GLY A CA 1
ATOM 789 C C . GLY A 1 106 ? -44.318 -20.373 55.717 1.00 50.81 106 GLY A C 1
ATOM 790 O O . GLY A 1 106 ? -44.876 -21.257 55.086 1.00 50.81 106 GLY A O 1
ATOM 791 N N . ASP A 1 107 ? -43.378 -19.597 55.176 1.00 53.31 107 ASP A N 1
ATOM 792 C CA . ASP A 1 107 ? -42.444 -20.150 54.187 1.00 53.31 107 ASP A CA 1
ATOM 793 C C . ASP A 1 107 ? -41.126 -19.367 54.220 1.00 53.31 107 ASP A C 1
ATOM 795 O O . ASP A 1 107 ? -40.886 -18.419 53.470 1.00 53.31 107 ASP A O 1
ATOM 799 N N . GLY A 1 108 ? -40.251 -19.740 55.15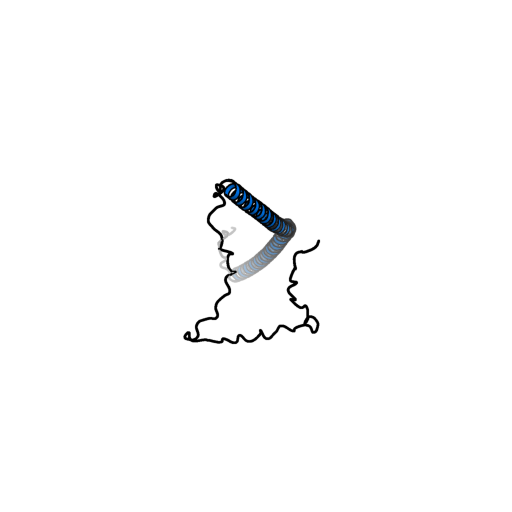5 1.00 52.69 108 GLY A N 1
ATOM 800 C CA . GLY A 1 108 ? -38.845 -19.391 55.033 1.00 52.69 108 GLY A CA 1
ATOM 801 C C . GLY A 1 108 ? -38.310 -20.121 53.811 1.00 52.69 108 GLY A C 1
ATOM 802 O O . GLY A 1 108 ? -38.098 -21.330 53.888 1.00 52.69 108 GLY A O 1
ATOM 803 N N . ARG A 1 109 ? -38.112 -19.404 52.695 1.00 59.97 109 ARG A N 1
ATOM 804 C CA . ARG A 1 109 ? -37.543 -19.955 51.456 1.00 59.97 109 ARG A CA 1
ATOM 805 C C . ARG A 1 109 ? -36.299 -20.776 51.784 1.00 59.97 109 ARG A C 1
ATOM 807 O O . ARG A 1 109 ? -35.215 -20.234 52.012 1.00 59.97 109 ARG A O 1
ATOM 814 N N . ARG A 1 110 ? -36.458 -22.100 51.800 1.00 63.81 110 ARG A N 1
ATOM 815 C CA . ARG A 1 110 ? -35.348 -23.034 51.954 1.00 63.81 110 ARG A CA 1
ATOM 816 C C . ARG A 1 110 ? -34.387 -22.790 50.800 1.00 63.81 110 ARG A C 1
ATOM 818 O O . ARG A 1 110 ? -34.769 -22.864 49.635 1.00 63.81 110 ARG A O 1
ATOM 825 N N . ARG A 1 111 ? -33.131 -22.491 51.133 1.00 60.09 111 ARG A N 1
ATOM 826 C CA . ARG A 1 111 ? -32.035 -22.409 50.163 1.00 60.09 111 ARG A CA 1
ATOM 827 C C . ARG A 1 111 ? -32.025 -23.741 49.396 1.00 60.09 111 ARG A C 1
ATOM 829 O O . ARG A 1 111 ? -31.933 -24.774 50.060 1.00 60.09 111 ARG A O 1
ATOM 836 N N . PRO A 1 112 ? -32.172 -23.765 48.060 1.00 64.50 112 PRO A N 1
ATOM 837 C CA . PRO A 1 112 ? -32.214 -25.020 47.322 1.00 64.50 112 PRO A CA 1
ATOM 838 C C . PRO A 1 112 ? -30.856 -25.710 47.461 1.00 64.50 112 PRO A C 1
ATOM 840 O O . PRO A 1 112 ? -29.873 -25.331 46.826 1.00 64.50 112 PRO A O 1
ATOM 843 N N . VAL A 1 113 ? -30.781 -26.704 48.343 1.00 72.94 113 VAL A N 1
ATOM 844 C CA . VAL A 1 113 ? -29.637 -27.608 48.409 1.00 72.94 113 VAL A CA 1
ATOM 845 C C . VAL A 1 113 ? -29.769 -28.522 47.203 1.00 72.94 113 VAL A C 1
ATOM 847 O O . VAL A 1 113 ? -30.800 -29.171 47.025 1.00 72.94 113 VAL A O 1
ATOM 850 N N . ARG A 1 114 ? -28.743 -28.546 46.348 1.00 75.12 114 ARG A N 1
ATOM 851 C CA . ARG A 1 114 ? -28.691 -29.492 45.231 1.00 75.12 114 ARG A CA 1
ATOM 852 C C . ARG A 1 114 ? -28.759 -30.899 45.821 1.00 75.12 114 ARG A C 1
ATOM 854 O O . ARG A 1 114 ? -27.825 -31.318 46.502 1.00 75.12 114 ARG A O 1
ATOM 861 N N . ALA A 1 115 ? -29.866 -31.601 45.594 1.00 76.56 115 ALA A N 1
ATOM 862 C CA . ALA A 1 115 ? -29.963 -33.006 45.950 1.00 76.56 115 ALA A CA 1
ATOM 863 C C . ALA A 1 115 ? -28.862 -33.774 45.194 1.00 76.56 115 ALA A C 1
ATOM 865 O O . ALA A 1 115 ? -28.624 -33.480 44.015 1.00 76.56 115 ALA A O 1
ATOM 866 N N . PRO A 1 116 ? -28.156 -34.719 45.839 1.00 76.81 116 PRO A N 1
ATOM 867 C CA . PRO A 1 116 ? -27.213 -35.568 45.126 1.00 76.81 116 PRO A CA 1
ATOM 868 C C . PRO A 1 116 ? -27.942 -36.294 43.991 1.00 76.81 116 PRO A C 1
ATOM 870 O O . PRO A 1 116 ? -29.099 -36.689 44.147 1.00 76.81 116 PRO A O 1
ATOM 873 N N . LEU A 1 117 ? -27.270 -36.456 42.846 1.00 75.38 117 LEU A N 1
ATOM 874 C CA . LEU A 1 117 ? -27.861 -37.136 41.693 1.00 75.38 117 LEU A CA 1
ATOM 875 C C . LEU A 1 117 ? -28.396 -38.528 42.101 1.00 75.38 117 LEU A C 1
ATOM 877 O O . LEU A 1 117 ? -27.685 -39.257 42.808 1.00 75.38 117 LEU A O 1
ATOM 881 N N . PRO A 1 118 ? -29.604 -38.910 41.641 1.00 83.25 118 PRO A N 1
ATOM 882 C CA . PRO A 1 118 ? -30.219 -40.202 41.927 1.00 83.25 118 PRO A CA 1
ATOM 883 C C . PRO A 1 118 ? -29.282 -41.397 41.710 1.00 83.25 118 PRO A C 1
ATOM 885 O O . PRO A 1 118 ? -28.527 -41.447 40.741 1.00 83.25 118 PRO A O 1
ATOM 888 N N . ALA A 1 119 ? -29.348 -42.385 42.608 1.00 76.94 119 ALA A N 1
ATOM 889 C CA . ALA A 1 119 ? -28.436 -43.536 42.617 1.00 76.94 119 ALA A CA 1
ATOM 890 C C . ALA A 1 119 ? -28.557 -44.453 41.385 1.00 76.94 119 ALA A C 1
ATOM 892 O O . ALA A 1 119 ? -27.615 -45.170 41.073 1.00 76.94 119 ALA A O 1
ATOM 893 N N . HIS A 1 120 ? -29.700 -44.423 40.697 1.00 81.38 120 HIS A N 1
ATOM 894 C CA . HIS A 1 120 ? -29.988 -45.264 39.534 1.00 81.38 120 HIS A CA 1
ATOM 895 C C . HIS A 1 120 ? -29.492 -44.670 38.207 1.00 81.38 120 HIS A C 1
ATOM 897 O O . HIS A 1 120 ? -29.608 -45.320 37.172 1.00 81.38 120 HIS A O 1
ATOM 903 N N . LEU A 1 121 ? -28.969 -43.439 38.214 1.00 81.00 121 LEU A N 1
ATOM 904 C CA . LEU A 1 121 ? -28.401 -42.839 37.012 1.00 81.00 121 LEU A CA 1
ATOM 905 C C . LEU A 1 121 ? -26.970 -43.352 36.798 1.00 81.00 121 LEU A C 1
ATOM 907 O O . LEU A 1 121 ? -26.170 -43.322 37.742 1.00 81.00 121 LEU A O 1
ATOM 911 N N . PRO A 1 122 ? -26.616 -43.784 35.575 1.00 82.00 122 PRO A N 1
ATOM 912 C CA . PRO A 1 122 ? -25.246 -44.156 35.252 1.00 82.00 122 PRO A CA 1
ATOM 913 C C . PRO A 1 122 ? -24.316 -42.958 35.492 1.00 82.00 122 PRO A C 1
ATOM 915 O O . PRO A 1 122 ? -24.602 -41.836 35.073 1.00 82.00 122 PRO A O 1
ATOM 918 N N . ARG A 1 123 ? -23.210 -43.185 36.210 1.00 81.94 123 ARG A N 1
ATOM 919 C CA . ARG A 1 123 ? -22.219 -42.152 36.540 1.00 81.94 123 ARG A CA 1
ATOM 920 C C . ARG A 1 123 ? -20.985 -42.334 35.671 1.00 81.94 123 ARG A C 1
ATOM 922 O O . ARG A 1 123 ? -20.271 -43.318 35.834 1.00 81.94 123 ARG A O 1
ATOM 929 N N . GLU A 1 124 ? -20.691 -41.354 34.829 1.00 82.06 124 GLU A N 1
ATOM 930 C CA . GLU A 1 124 ? -19.410 -41.264 34.134 1.00 82.06 124 GLU A CA 1
ATOM 931 C C . GLU A 1 124 ? -18.490 -40.302 34.894 1.00 82.06 124 GLU A C 1
ATOM 933 O O . GLU A 1 124 ? -18.847 -39.154 35.167 1.00 82.06 124 GLU A O 1
ATOM 938 N N . ARG A 1 125 ? -17.310 -40.780 35.298 1.00 81.25 125 ARG A N 1
ATOM 939 C CA . ARG A 1 125 ? -16.258 -39.936 35.874 1.00 81.25 125 ARG A CA 1
ATOM 940 C C . ARG A 1 125 ? -15.193 -39.711 34.812 1.00 81.25 125 ARG A C 1
ATOM 942 O O . ARG A 1 125 ? -14.342 -40.569 34.611 1.00 81.25 125 ARG A O 1
ATOM 949 N N . VAL A 1 126 ? -15.225 -38.546 34.176 1.00 83.75 126 VAL A N 1
ATOM 950 C CA . VAL A 1 126 ? -14.160 -38.114 33.268 1.00 83.75 126 VAL A CA 1
ATOM 951 C C . VAL A 1 126 ? -13.064 -37.450 34.097 1.00 83.75 126 VAL A C 1
ATOM 953 O O . VAL A 1 126 ? -13.267 -36.383 34.676 1.00 83.75 126 VAL A O 1
ATOM 956 N N . VAL A 1 127 ? -11.901 -38.095 34.187 1.00 84.88 127 VAL A N 1
ATOM 957 C CA . VAL A 1 127 ? -10.699 -37.476 34.757 1.00 84.88 127 VAL A CA 1
ATOM 958 C C . VAL A 1 127 ? -10.018 -36.700 33.639 1.00 84.88 127 VAL A C 1
ATOM 960 O O . VAL A 1 127 ? -9.411 -37.290 32.751 1.00 84.88 127 VAL A O 1
ATOM 963 N N . ILE A 1 128 ? -10.138 -35.375 33.672 1.00 83.50 128 ILE A N 1
ATOM 964 C CA . ILE A 1 128 ? -9.397 -34.499 32.765 1.00 83.50 128 ILE A CA 1
ATOM 965 C C . ILE A 1 128 ? -7.982 -34.358 33.344 1.00 83.50 128 ILE A C 1
ATOM 967 O O . ILE A 1 128 ? -7.851 -33.869 34.471 1.00 83.50 128 ILE A O 1
ATOM 971 N N . PRO A 1 129 ? -6.927 -34.811 32.641 1.00 81.50 129 PRO A N 1
ATOM 972 C CA . PRO A 1 129 ? -5.563 -34.635 33.115 1.00 81.50 129 PRO A CA 1
ATOM 973 C C . PRO A 1 129 ? -5.251 -33.142 33.231 1.00 81.50 129 PRO A C 1
ATOM 975 O O . PRO A 1 129 ? -5.667 -32.339 32.395 1.00 81.50 129 PRO A O 1
ATOM 978 N N . ALA A 1 130 ? -4.514 -32.767 34.277 1.00 78.00 130 ALA A N 1
ATOM 979 C CA . ALA A 1 130 ? -4.033 -31.401 34.407 1.00 78.00 130 ALA A CA 1
ATOM 980 C C . ALA A 1 130 ? -3.190 -31.040 33.169 1.00 78.00 130 ALA A C 1
ATOM 982 O O . ALA A 1 130 ? -2.412 -31.881 32.706 1.00 78.00 130 ALA A O 1
ATOM 983 N N . PRO A 1 131 ? -3.320 -29.817 32.625 1.00 79.00 131 PRO A N 1
ATOM 984 C CA . PRO A 1 131 ? -2.502 -29.388 31.503 1.00 79.00 131 PRO A CA 1
ATOM 985 C C . PRO A 1 131 ? -1.022 -29.501 31.882 1.00 79.00 131 PRO A C 1
ATOM 987 O O . PRO A 1 131 ? -0.549 -28.877 32.836 1.00 79.00 131 PRO A O 1
ATOM 990 N N . HIS A 1 132 ? -0.290 -30.323 31.135 1.00 60.34 132 HIS A N 1
ATOM 991 C CA . HIS A 1 132 ? 1.156 -30.458 31.254 1.00 60.34 132 HIS A CA 1
ATOM 992 C C . HIS A 1 132 ? 1.807 -29.129 30.832 1.00 60.34 132 HIS A C 1
ATOM 994 O O . HIS A 1 132 ? 1.909 -28.817 29.648 1.00 60.34 132 HIS A O 1
ATOM 1000 N N . GLY A 1 133 ? 2.192 -28.300 31.803 1.00 64.44 133 GLY A N 1
ATOM 1001 C CA . GLY A 1 133 ? 2.876 -27.034 31.515 1.00 64.44 133 GLY A CA 1
ATOM 1002 C C . GLY A 1 133 ? 2.647 -25.898 32.506 1.00 64.44 133 GLY A C 1
ATOM 1003 O O . GLY A 1 133 ? 3.343 -24.893 32.421 1.00 64.44 133 GLY A O 1
ATOM 1004 N N . LEU A 1 134 ? 1.733 -26.032 33.470 1.00 58.97 134 LEU A N 1
ATOM 1005 C CA . LEU A 1 134 ? 1.637 -25.059 34.558 1.00 58.97 134 LEU A CA 1
ATOM 1006 C C . LEU A 1 134 ? 2.596 -25.460 35.681 1.00 58.97 134 LEU A C 1
ATOM 1008 O O . LEU A 1 134 ? 2.263 -26.267 36.548 1.00 58.97 134 LEU A O 1
ATOM 1012 N N . SER A 1 135 ? 3.802 -24.891 35.665 1.00 61.72 135 SER A N 1
ATOM 1013 C CA . SER A 1 135 ? 4.675 -24.883 36.836 1.00 61.72 135 SER A CA 1
ATOM 1014 C C . SER A 1 135 ? 3.988 -24.078 37.940 1.00 61.72 135 SER A C 1
ATOM 1016 O O . SER A 1 135 ? 3.982 -22.846 37.917 1.00 61.72 135 SER A O 1
ATOM 1018 N N . VAL A 1 136 ? 3.372 -24.769 38.895 1.00 58.03 136 VAL A N 1
ATOM 1019 C CA . VAL A 1 136 ? 2.910 -24.153 40.138 1.00 58.03 136 VAL A CA 1
ATOM 1020 C C . VAL A 1 136 ? 4.155 -23.669 40.877 1.00 58.03 136 VAL A C 1
ATOM 1022 O O . VAL A 1 136 ? 4.987 -24.474 41.293 1.00 58.03 136 VAL A O 1
ATOM 1025 N N . LEU A 1 137 ? 4.309 -22.349 40.999 1.00 52.75 137 LEU A N 1
ATOM 1026 C CA . LEU A 1 137 ? 5.326 -21.756 41.863 1.00 52.75 137 LEU A CA 1
ATOM 1027 C C . LEU A 1 137 ? 5.126 -22.298 43.291 1.00 52.75 137 LEU A C 1
ATOM 1029 O O . LEU A 1 137 ? 3.998 -22.260 43.796 1.00 52.75 137 LEU A O 1
ATOM 1033 N N . PRO A 1 138 ? 6.173 -22.804 43.963 1.00 44.38 138 PRO A N 1
ATOM 1034 C CA . PRO A 1 138 ? 6.037 -23.285 45.328 1.00 44.38 138 PRO A CA 1
ATOM 1035 C C . PRO A 1 138 ? 5.838 -22.065 46.234 1.00 44.38 138 PRO A C 1
ATOM 1037 O O . PRO A 1 138 ? 6.780 -21.317 46.475 1.00 44.38 138 PRO A O 1
ATOM 1040 N N . GLY A 1 139 ? 4.611 -21.817 46.705 1.00 53.66 139 GLY A N 1
ATOM 1041 C CA . GLY A 1 139 ? 4.396 -20.718 47.655 1.00 53.66 139 GLY A CA 1
ATOM 1042 C C . GLY A 1 139 ? 2.982 -20.196 47.899 1.00 53.66 139 GLY A C 1
ATOM 1043 O O . GLY A 1 139 ? 2.852 -19.253 48.667 1.00 53.66 139 GLY A O 1
ATOM 1044 N N . GLN A 1 140 ? 1.921 -20.748 47.304 1.00 52.09 140 GLN A N 1
ATOM 1045 C CA . GLN A 1 140 ? 0.546 -20.277 47.559 1.00 52.09 140 GLN A CA 1
ATOM 1046 C C . GLN A 1 140 ? -0.435 -21.451 47.715 1.00 52.09 140 GLN A C 1
ATOM 1048 O O . GLN A 1 140 ? -1.445 -21.543 47.024 1.00 52.09 140 GLN A O 1
ATOM 1053 N N . ALA A 1 141 ? -0.144 -22.379 48.627 1.00 44.66 141 ALA A N 1
ATOM 1054 C CA . ALA A 1 141 ? -1.132 -23.339 49.113 1.00 44.66 141 ALA A CA 1
ATOM 1055 C C . ALA A 1 141 ? -1.430 -23.015 50.578 1.00 44.66 141 ALA A C 1
ATOM 1057 O O . ALA A 1 141 ? -0.658 -23.371 51.462 1.00 44.66 141 ALA A O 1
ATOM 1058 N N . GLY A 1 142 ? -2.537 -22.313 50.831 1.00 52.22 142 GLY A N 1
ATOM 1059 C CA . GLY A 1 142 ? -3.019 -22.127 52.199 1.00 52.22 142 GLY A CA 1
ATOM 1060 C C . GLY A 1 142 ? -3.683 -20.792 52.506 1.00 52.22 142 GLY A C 1
ATOM 1061 O O . GLY A 1 142 ? -3.410 -20.237 53.561 1.00 52.22 142 GLY A O 1
ATOM 1062 N N . GLN A 1 143 ? -4.573 -20.273 51.656 1.00 49.31 143 GLN A N 1
ATOM 1063 C CA . GLN A 1 143 ? -5.556 -19.296 52.135 1.00 49.31 143 GLN A CA 1
ATOM 1064 C C . GLN A 1 143 ? -6.919 -19.977 52.192 1.00 49.31 143 GLN A C 1
ATOM 1066 O O . GLN A 1 143 ? -7.582 -20.262 51.197 1.00 49.31 143 GLN A O 1
ATOM 1071 N N . ALA A 1 144 ? -7.235 -20.342 53.428 1.00 46.25 144 ALA A N 1
ATOM 1072 C CA . ALA A 1 144 ? -8.433 -20.994 53.889 1.00 46.25 144 ALA A CA 1
ATOM 1073 C C . ALA A 1 144 ? -9.692 -20.202 53.515 1.00 46.25 144 ALA A C 1
ATOM 1075 O O . ALA A 1 144 ? -9.904 -19.089 53.991 1.00 46.25 144 ALA A O 1
ATOM 1076 N N . TRP A 1 145 ? -10.606 -20.838 52.785 1.00 40.03 145 TRP A N 1
ATOM 1077 C CA . TRP A 1 145 ? -12.010 -20.440 52.788 1.00 40.03 145 TRP A CA 1
ATOM 1078 C C . TRP A 1 145 ? -12.644 -20.894 54.110 1.00 40.03 145 TRP A C 1
ATOM 1080 O O . TRP A 1 145 ? -13.394 -21.866 54.162 1.00 40.03 145 TRP A O 1
ATOM 1090 N N . ARG A 1 146 ? -12.314 -20.218 55.220 1.00 50.78 146 ARG A N 1
ATOM 1091 C CA . ARG A 1 146 ? -13.135 -20.291 56.436 1.00 50.78 146 ARG A CA 1
ATOM 1092 C C . ARG A 1 146 ? -14.290 -19.314 56.271 1.00 50.78 146 ARG A C 1
ATOM 1094 O O . ARG A 1 146 ? -14.115 -18.104 56.391 1.00 50.78 146 ARG A O 1
ATOM 1101 N N . GLY A 1 147 ? -15.471 -19.860 55.993 1.00 39.69 147 GLY A N 1
ATOM 1102 C CA . GLY A 1 147 ? -16.731 -19.141 56.108 1.00 39.69 147 GLY A CA 1
ATOM 1103 C C . GLY A 1 147 ? -16.881 -18.603 57.528 1.00 39.69 147 GLY A C 1
ATOM 1104 O O . GLY A 1 147 ? -16.986 -19.367 58.485 1.00 39.69 147 GLY A O 1
ATOM 1105 N N . ARG A 1 148 ? -16.845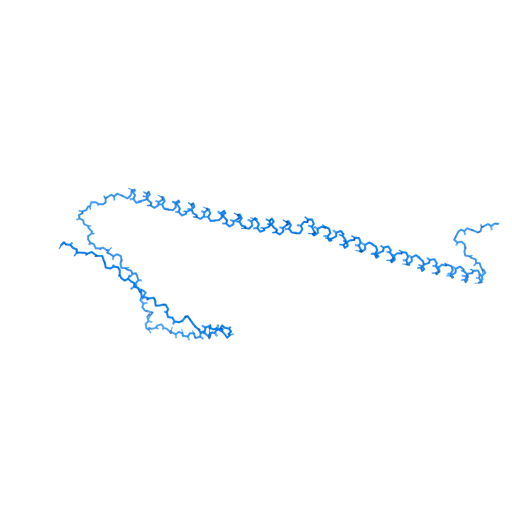 -17.278 57.666 1.00 42.00 148 ARG A N 1
ATOM 1106 C CA . ARG A 1 148 ? -17.119 -16.586 58.921 1.00 42.00 148 ARG A CA 1
ATOM 1107 C C . ARG A 1 148 ? -18.640 -16.509 59.066 1.00 42.00 148 ARG A C 1
ATOM 1109 O O . ARG A 1 148 ? -19.280 -15.676 58.427 1.00 42.00 148 ARG A O 1
ATOM 1116 N N . HIS A 1 149 ? -19.207 -17.419 59.853 1.00 39.81 149 HIS A N 1
ATOM 1117 C CA . HIS A 1 149 ? -20.549 -17.257 60.403 1.00 39.81 149 HIS A CA 1
ATOM 1118 C C . HIS A 1 149 ? -20.573 -15.946 61.198 1.00 39.81 149 HIS A C 1
ATOM 1120 O O . HIS A 1 149 ? -19.748 -15.728 62.084 1.00 39.81 149 HIS A O 1
ATOM 1126 N N . ARG A 1 150 ? -21.463 -15.037 60.800 1.00 40.94 150 ARG A N 1
ATOM 1127 C CA . ARG A 1 150 ? -21.805 -13.834 61.551 1.00 40.94 150 ARG A CA 1
ATOM 1128 C C . ARG A 1 150 ? -22.977 -14.228 62.441 1.00 40.94 150 ARG A C 1
ATOM 1130 O O . ARG A 1 150 ? -24.107 -14.251 61.963 1.00 40.94 150 ARG A O 1
ATOM 1137 N N . ASP A 1 151 ? -22.689 -14.574 63.688 1.00 39.22 151 ASP A N 1
ATOM 1138 C CA . ASP A 1 151 ? -23.718 -14.672 64.714 1.00 39.22 151 ASP A CA 1
ATOM 1139 C C . ASP A 1 151 ? -24.170 -13.253 65.059 1.00 39.22 151 ASP A C 1
ATOM 1141 O O . ASP A 1 151 ? -23.374 -12.378 65.409 1.00 39.22 151 ASP A O 1
ATOM 1145 N N . ALA A 1 152 ? -25.458 -13.014 64.848 1.00 41.84 152 ALA A N 1
ATOM 1146 C CA . ALA A 1 152 ? -26.139 -11.793 65.214 1.00 41.84 152 ALA A CA 1
ATOM 1147 C C . ALA A 1 152 ? -26.798 -11.991 66.585 1.00 41.84 152 ALA A C 1
ATOM 1149 O O . ALA A 1 152 ? -27.737 -12.769 66.692 1.00 41.84 152 ALA A O 1
ATOM 1150 N N . GLY A 1 153 ? -26.306 -11.239 67.575 1.00 41.59 153 GLY A N 1
ATOM 1151 C CA . GLY A 1 153 ? -27.105 -10.533 68.583 1.00 41.59 153 GLY A CA 1
ATOM 1152 C C . GLY A 1 153 ? -27.693 -11.316 69.761 1.00 41.59 153 GLY A C 1
ATOM 1153 O O . GLY A 1 153 ? -28.412 -12.293 69.583 1.00 41.59 153 GLY A O 1
ATOM 1154 N N . GLY A 1 154 ? -27.494 -10.761 70.961 1.00 34.38 154 GLY A N 1
ATOM 1155 C CA . GLY A 1 154 ? -28.366 -11.008 72.108 1.00 34.38 154 GLY A CA 1
ATOM 1156 C C . GLY A 1 154 ? -27.791 -10.578 73.460 1.00 34.38 154 GLY A C 1
ATOM 1157 O O . GLY A 1 154 ? -27.505 -11.453 74.264 1.00 34.38 154 GLY A O 1
ATOM 1158 N N . ASP A 1 155 ? -27.654 -9.268 73.698 1.00 40.56 155 ASP A N 1
ATOM 1159 C CA . ASP A 1 155 ? -27.765 -8.673 75.051 1.00 40.56 155 ASP A CA 1
ATOM 1160 C C . ASP A 1 155 ? -29.259 -8.354 75.295 1.00 40.56 155 ASP A C 1
ATOM 1162 O O . ASP A 1 155 ? -29.994 -8.146 74.315 1.00 40.56 155 ASP A O 1
ATOM 1166 N N . PRO A 1 156 ? -29.755 -8.379 76.546 1.00 55.84 156 PRO A N 1
ATOM 1167 C CA . PRO A 1 156 ? -29.453 -7.346 77.552 1.00 55.84 156 PRO A CA 1
ATOM 1168 C C . PRO A 1 156 ? -28.647 -7.809 78.774 1.00 55.84 156 PRO A C 1
ATOM 1170 O O . PRO A 1 156 ? -28.769 -8.990 79.171 1.00 55.84 156 PRO A O 1
#

Secondary structure (DSSP, 8-state):
-PPPTTPPPSSHHHHHHHHHHHHHHHHHHHHHHHHHHHHHHHHHHHHHHHHHHHHHHHHHHHHHHHHHHHHHHHHHHHHHHHHHHHHHHHHHHHHS----TTS-----------PPPPTTS------PPPPTT----TT-----------------

InterPro domains:
  IPR024463 Transposase TnpC, homeodomain [PF13007] (42-126)

Foldseek 3Di:
DDDDPPDDDPDPVSNVVVVVVVVVVVVVVVVVVVVVVVVVVVVVVVVVVVCCVVPVVVVVVVVVVVVVVVVVVVVVVVVVVVVVVVVVVVVVVVPDDPDDPDDDPDDPPDDDDPDPPDPPDDDDDDDDDDPPPDPDDPDDDDDDPPDDDDDDDDDD